Protein AF-A0A060BWS2-F1 (afdb_monomer_lite)

Secondary structure (DSSP, 8-state):
-HHHHHHH-TT--EEEEE--TTGGGS---TTEEEEEPPPEEE-TTS-EEESSSSS-HHHHHHHHHHHHHHHHHHH--SSEEEES-TT-GGGTTHHHHHHHHHTT--EEEEEESS-S-HHHHHHHSS-HHHHHHHHHHT-SEEEEE--

Sequence (147 aa):
MANAIVEADPNVSVLILSGSPVIGSYEFRSGIDFVRIPGVVKLIDGDYDSANLRVGVEHTLEMRTRIIRDTADIYRPHLFIVDKEPTGLRGEVLPALRLLKERGTPLVLGLRDVMDDPRGACRGVGSARHVVPTLRDLYDEIWIYGL

Radius of gyration: 15.57 Å; chains: 1; bounding box: 37×32×41 Å

Structure (mmCIF, N/CA/C/O backbone):
data_AF-A0A060BWS2-F1
#
_entry.id   AF-A0A060BWS2-F1
#
loop_
_atom_site.group_PDB
_atom_site.id
_atom_site.type_symbol
_atom_site.label_atom_id
_atom_site.label_alt_id
_atom_site.label_comp_id
_atom_site.label_asym_id
_atom_site.label_entity_id
_atom_site.label_seq_id
_atom_site.pdbx_PDB_ins_code
_atom_site.Cartn_x
_atom_site.Cartn_y
_atom_site.Cartn_z
_atom_site.occupancy
_atom_site.B_iso_or_equiv
_atom_site.auth_seq_id
_atom_site.auth_comp_id
_atom_site.auth_asym_id
_atom_site.auth_atom_id
_atom_site.pdbx_PDB_model_num
ATOM 1 N N . MET A 1 1 ? -7.295 11.246 2.802 1.00 87.62 1 MET A N 1
ATOM 2 C CA . MET A 1 1 ? -7.939 9.976 3.199 1.00 87.62 1 MET A CA 1
ATOM 3 C C . MET A 1 1 ? -7.482 9.509 4.577 1.00 87.62 1 MET A C 1
ATOM 5 O O . MET A 1 1 ? -8.279 9.628 5.488 1.00 87.62 1 MET A O 1
ATOM 9 N N . ALA A 1 2 ? -6.231 9.065 4.774 1.00 91.50 2 ALA A N 1
ATOM 10 C CA . ALA A 1 2 ? -5.778 8.500 6.060 1.00 91.50 2 ALA A CA 1
ATOM 11 C C . ALA A 1 2 ? -6.084 9.384 7.290 1.00 91.50 2 ALA A C 1
ATOM 13 O O . ALA A 1 2 ? -6.732 8.918 8.219 1.00 91.50 2 ALA A O 1
ATOM 14 N N . ASN A 1 3 ? -5.726 10.677 7.248 1.00 92.62 3 ASN A N 1
ATOM 15 C CA . ASN A 1 3 ? -6.047 11.633 8.321 1.00 92.62 3 ASN A CA 1
ATOM 16 C C . ASN A 1 3 ? -7.556 11.737 8.615 1.00 92.62 3 ASN A C 1
ATOM 18 O O . ASN A 1 3 ? -7.928 11.871 9.772 1.00 92.62 3 ASN A O 1
ATOM 22 N N . ALA A 1 4 ? -8.413 11.649 7.594 1.00 91.75 4 ALA A N 1
ATOM 23 C CA . ALA A 1 4 ? -9.865 11.709 7.767 1.00 91.75 4 ALA A CA 1
ATOM 24 C C . ALA A 1 4 ? -10.433 10.412 8.371 1.00 91.75 4 ALA A C 1
ATOM 26 O O . ALA A 1 4 ? -11.377 10.470 9.147 1.00 91.75 4 ALA A O 1
ATOM 27 N N . ILE A 1 5 ? -9.842 9.251 8.053 1.00 91.81 5 ILE A N 1
ATOM 28 C CA . ILE A 1 5 ? -10.246 7.953 8.621 1.00 91.81 5 ILE A CA 1
ATOM 29 C C . ILE A 1 5 ? -10.019 7.942 10.136 1.00 91.81 5 ILE A C 1
ATOM 31 O O . ILE A 1 5 ? -10.944 7.652 10.887 1.00 91.81 5 ILE A O 1
ATOM 35 N N . VAL A 1 6 ? -8.815 8.304 10.588 1.00 94.56 6 VAL A N 1
ATOM 36 C CA . VAL A 1 6 ? -8.497 8.319 12.030 1.00 94.56 6 VAL A CA 1
ATOM 37 C C . VAL A 1 6 ? -9.187 9.460 12.781 1.00 94.56 6 VAL A C 1
ATOM 39 O O . VAL A 1 6 ? -9.379 9.385 13.988 1.00 94.56 6 VAL A O 1
ATOM 42 N N . GLU A 1 7 ? -9.566 10.534 12.083 1.00 93.75 7 GLU A N 1
ATOM 43 C CA . GLU A 1 7 ? -10.380 11.608 12.658 1.00 93.75 7 GLU A CA 1
ATOM 44 C C . GLU A 1 7 ? -11.832 11.171 12.881 1.00 93.75 7 GLU A C 1
ATOM 46 O O . GLU A 1 7 ? -12.430 11.551 13.885 1.00 93.75 7 GLU A O 1
ATOM 51 N N . ALA A 1 8 ? -12.384 10.359 11.976 1.00 94.25 8 ALA A N 1
ATOM 52 C CA . ALA A 1 8 ? -13.727 9.807 12.117 1.00 94.25 8 ALA A CA 1
ATOM 53 C C . ALA A 1 8 ? -13.810 8.731 13.215 1.00 94.25 8 ALA A C 1
ATOM 55 O O . ALA A 1 8 ? -14.828 8.648 13.900 1.00 94.25 8 ALA A O 1
ATOM 56 N N . ASP A 1 9 ? -12.752 7.935 13.400 1.00 94.94 9 ASP A N 1
ATOM 57 C CA . ASP A 1 9 ? -12.648 6.956 14.486 1.00 94.94 9 ASP A CA 1
ATOM 58 C C . ASP A 1 9 ? -11.216 6.892 15.058 1.00 94.94 9 ASP A C 1
ATOM 60 O O . ASP A 1 9 ? -10.326 6.298 14.439 1.00 94.94 9 ASP A O 1
ATOM 64 N N . PRO A 1 10 ? -10.986 7.441 16.268 1.00 91.56 10 PRO A N 1
ATOM 65 C CA . PRO A 1 10 ? -9.681 7.419 16.930 1.00 91.56 10 PRO A CA 1
ATOM 66 C C . PRO A 1 10 ? -9.153 6.022 17.287 1.00 91.56 10 PRO A C 1
ATOM 68 O O . PRO A 1 10 ? -7.981 5.897 17.641 1.00 91.56 10 PRO A O 1
ATOM 71 N N . ASN A 1 11 ? -9.988 4.977 17.240 1.00 94.88 11 ASN A N 1
ATOM 72 C CA . ASN A 1 11 ? -9.553 3.598 17.485 1.00 94.88 11 ASN A CA 1
ATOM 73 C C . ASN A 1 11 ? -8.980 2.930 16.228 1.00 94.88 11 ASN A C 1
ATOM 75 O O . ASN A 1 11 ? -8.417 1.836 16.313 1.00 94.88 11 ASN A O 1
ATOM 79 N N . VAL A 1 12 ? -9.113 3.563 15.059 1.00 96.12 12 VAL A N 1
ATOM 80 C CA . VAL A 1 12 ? -8.550 3.056 13.808 1.00 96.12 12 VAL A CA 1
ATOM 81 C C . VAL A 1 12 ? -7.084 3.452 13.703 1.00 96.12 12 VAL A C 1
ATOM 83 O O . VAL A 1 12 ? -6.699 4.594 13.937 1.00 96.12 12 VAL A O 1
ATOM 86 N N . SER A 1 13 ? -6.256 2.492 13.298 1.00 97.44 13 SER A N 1
ATOM 87 C CA . SER A 1 13 ? -4.880 2.744 12.875 1.00 97.44 13 SER A CA 1
ATOM 88 C C . SER A 1 13 ? -4.745 2.572 11.366 1.00 97.44 13 SER A C 1
ATOM 90 O O . SER A 1 13 ? -5.410 1.722 10.773 1.00 97.44 13 SER A O 1
ATOM 92 N N . VAL A 1 14 ? -3.868 3.359 10.743 1.00 97.81 14 VAL A N 1
ATOM 93 C CA . VAL A 1 14 ? -3.586 3.292 9.304 1.00 97.81 14 VAL A CA 1
ATOM 94 C C . VAL A 1 14 ? -2.087 3.133 9.084 1.00 97.81 14 VAL A C 1
ATOM 96 O O . VAL A 1 14 ? -1.299 3.963 9.528 1.00 97.81 14 VAL A O 1
ATOM 99 N N . LEU A 1 15 ? -1.696 2.097 8.342 1.00 98.19 15 LEU A N 1
ATOM 100 C CA . LEU A 1 15 ? -0.325 1.913 7.872 1.00 98.19 15 LEU A CA 1
ATOM 101 C C . LEU A 1 15 ? -0.247 2.179 6.367 1.00 98.19 15 LEU A C 1
ATOM 103 O O . LEU A 1 15 ? -0.905 1.505 5.575 1.00 98.19 15 LEU A O 1
ATOM 107 N N . ILE A 1 16 ? 0.568 3.152 5.964 1.00 97.44 16 ILE A N 1
ATOM 108 C CA . ILE A 1 16 ? 0.732 3.541 4.560 1.00 97.44 16 ILE A CA 1
ATOM 109 C C . ILE A 1 16 ? 1.983 2.882 3.975 1.00 97.44 16 ILE A C 1
ATOM 111 O O . ILE A 1 16 ? 3.092 3.096 4.452 1.00 97.44 16 ILE A O 1
ATOM 115 N N . LEU A 1 17 ? 1.834 2.144 2.878 1.00 96.94 17 LEU A N 1
ATOM 116 C CA . LEU A 1 17 ? 2.960 1.654 2.081 1.00 96.94 17 LEU A CA 1
ATOM 117 C C . LEU A 1 17 ? 3.206 2.620 0.919 1.00 96.94 17 LEU A C 1
ATOM 119 O O . LEU A 1 17 ? 2.343 2.773 0.056 1.00 96.94 17 LEU A O 1
ATOM 123 N N . SER A 1 18 ? 4.362 3.292 0.875 1.00 94.19 18 SER A N 1
ATOM 124 C CA . SER A 1 18 ? 4.622 4.304 -0.162 1.00 94.19 18 SER A CA 1
ATOM 125 C C . SER A 1 18 ? 6.044 4.279 -0.703 1.00 94.19 18 SER A C 1
ATOM 127 O O . SER A 1 18 ? 7.020 4.273 0.044 1.00 94.19 18 SER A O 1
ATOM 129 N N . GLY A 1 19 ? 6.156 4.308 -2.035 1.00 91.81 19 GLY A N 1
ATOM 130 C CA . GLY A 1 19 ? 7.423 4.528 -2.740 1.00 91.81 19 GLY A CA 1
ATOM 131 C C . GLY A 1 19 ? 7.768 6.004 -2.942 1.00 91.81 19 GLY A C 1
ATOM 132 O O . GLY A 1 19 ? 8.805 6.309 -3.529 1.00 91.81 19 GLY A O 1
ATOM 133 N N . SER A 1 20 ? 6.892 6.919 -2.509 1.00 89.81 20 SER A N 1
ATOM 134 C CA . SER A 1 20 ? 7.071 8.353 -2.722 1.00 89.81 20 SER A CA 1
ATOM 135 C C . SER A 1 20 ? 8.208 8.899 -1.858 1.00 89.81 20 SER A C 1
ATOM 137 O O . SER A 1 20 ? 8.221 8.668 -0.643 1.00 89.81 20 SER A O 1
ATOM 139 N N . PRO A 1 21 ? 9.143 9.681 -2.431 1.00 87.38 21 PRO A N 1
ATOM 140 C CA . PRO A 1 21 ? 10.236 10.239 -1.658 1.00 87.38 21 PRO A CA 1
ATOM 141 C C . PRO A 1 21 ? 9.778 11.255 -0.609 1.00 87.38 21 PRO A C 1
ATOM 143 O O . PRO A 1 21 ? 10.487 11.437 0.379 1.00 87.38 21 PRO A O 1
ATOM 146 N N . VAL A 1 22 ? 8.596 11.848 -0.787 1.00 90.00 22 VAL A N 1
ATOM 147 C CA . VAL A 1 22 ? 8.040 12.894 0.081 1.00 90.00 22 VAL A CA 1
ATOM 148 C C . VAL A 1 22 ? 7.102 12.359 1.166 1.00 90.00 22 VAL A C 1
ATOM 150 O O . VAL A 1 22 ? 6.530 13.153 1.899 1.00 90.00 22 VAL A O 1
ATOM 153 N N . ILE A 1 23 ? 6.930 11.034 1.308 1.00 91.44 23 ILE A N 1
ATOM 154 C CA . ILE A 1 23 ? 5.982 10.471 2.292 1.00 91.44 23 ILE A CA 1
ATOM 155 C C . ILE A 1 23 ? 6.255 10.956 3.726 1.00 91.44 23 ILE A C 1
ATOM 157 O O . ILE A 1 23 ? 5.321 11.271 4.450 1.00 91.44 23 ILE A O 1
ATOM 161 N N . GLY A 1 24 ? 7.528 11.102 4.102 1.00 89.56 24 GLY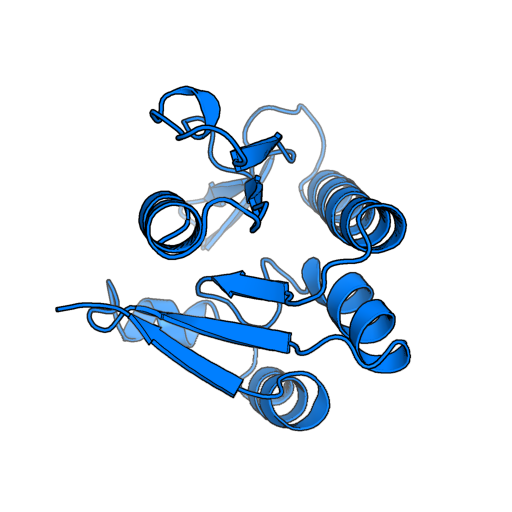 A N 1
ATOM 162 C CA . GLY A 1 24 ? 7.927 11.595 5.424 1.00 89.56 24 GLY A CA 1
ATOM 163 C C . GLY A 1 24 ? 7.834 13.114 5.598 1.00 89.56 24 GLY A C 1
ATOM 164 O O . GLY A 1 24 ? 8.164 13.613 6.664 1.00 89.56 24 GLY A O 1
ATOM 165 N N . SER A 1 25 ? 7.436 13.853 4.561 1.00 91.00 25 SER A N 1
ATOM 166 C CA . SER A 1 25 ? 7.250 15.308 4.613 1.00 91.00 25 SER A CA 1
ATOM 167 C C . SER A 1 25 ? 5.802 15.712 4.905 1.00 91.00 25 SER A C 1
ATOM 169 O O . SER A 1 25 ? 5.534 16.900 5.056 1.00 91.00 25 SER A O 1
ATOM 171 N N . TYR A 1 26 ? 4.868 14.758 4.954 1.00 91.62 26 TYR A N 1
ATOM 172 C CA . TYR A 1 26 ? 3.469 15.022 5.288 1.00 91.62 26 TYR A CA 1
ATOM 173 C C . TYR A 1 26 ? 3.232 14.986 6.800 1.00 91.62 26 TYR A C 1
ATOM 175 O O . TYR A 1 26 ? 3.865 14.222 7.524 1.00 91.62 26 TYR A O 1
ATOM 183 N N . GLU A 1 27 ? 2.260 15.774 7.259 1.00 90.88 27 GLU A N 1
ATOM 184 C CA . GLU A 1 27 ? 1.772 15.721 8.636 1.00 90.88 27 GLU A CA 1
ATOM 185 C C . GLU A 1 27 ? 0.711 14.624 8.785 1.00 90.88 27 GLU A C 1
ATOM 187 O O . GLU A 1 27 ? -0.375 14.673 8.190 1.00 90.88 27 GLU A O 1
ATOM 192 N N . PHE A 1 28 ? 1.035 13.622 9.599 1.00 94.00 28 PHE A N 1
ATOM 193 C CA . PHE A 1 28 ? 0.141 12.527 9.942 1.00 94.00 28 PHE A CA 1
ATOM 194 C C . PHE A 1 28 ? -0.392 12.693 11.362 1.00 94.00 28 PHE A C 1
ATOM 196 O O . PHE A 1 28 ? 0.350 13.010 12.291 1.00 94.00 28 PHE A O 1
ATOM 203 N N . ARG A 1 29 ? -1.698 12.475 11.529 1.00 93.00 29 ARG A N 1
ATOM 204 C CA . ARG A 1 29 ? -2.327 12.411 12.852 1.00 93.00 29 ARG A CA 1
ATOM 205 C C . ARG A 1 29 ? -1.882 11.150 13.603 1.00 93.00 29 ARG A C 1
ATOM 207 O O . ARG A 1 29 ? -1.430 10.180 12.997 1.00 93.00 29 ARG A O 1
ATOM 214 N N . SER A 1 30 ? -2.047 11.165 14.929 1.00 94.44 30 SER A N 1
ATOM 215 C CA . SER A 1 30 ? -1.844 9.975 15.768 1.00 94.44 30 SER A CA 1
ATOM 216 C C . SER A 1 30 ? -2.651 8.786 15.233 1.00 94.44 30 SER A C 1
ATOM 218 O O . SER A 1 30 ? -3.773 8.968 14.764 1.00 94.44 30 SER A O 1
ATOM 220 N N . GLY A 1 31 ? -2.074 7.585 15.300 1.00 94.94 31 GLY A N 1
ATOM 221 C CA . GLY A 1 31 ? -2.664 6.366 14.735 1.00 94.94 31 GLY A CA 1
ATOM 222 C C . GLY A 1 31 ? -2.305 6.112 13.268 1.00 94.94 31 GLY A C 1
ATOM 223 O O . GLY A 1 31 ? -2.726 5.101 12.711 1.00 94.94 31 GLY A O 1
ATOM 224 N N . ILE A 1 32 ? -1.511 6.981 12.636 1.00 97.38 32 ILE A N 1
ATOM 225 C CA . ILE A 1 32 ? -1.020 6.779 11.271 1.00 97.38 32 ILE A CA 1
ATOM 226 C C . ILE A 1 32 ? 0.495 6.599 11.285 1.00 97.38 32 ILE A C 1
ATOM 228 O O . ILE A 1 32 ? 1.216 7.409 11.865 1.00 97.38 32 ILE A O 1
ATOM 232 N N . ASP A 1 33 ? 0.965 5.570 10.589 1.00 97.06 33 ASP A N 1
ATOM 233 C CA . ASP A 1 33 ? 2.384 5.330 10.333 1.00 97.06 33 ASP A CA 1
ATOM 234 C C . ASP A 1 33 ? 2.600 4.944 8.859 1.00 97.06 33 ASP A C 1
ATOM 236 O O . ASP A 1 33 ? 1.643 4.723 8.105 1.00 97.06 33 ASP A O 1
ATOM 240 N N . PHE A 1 34 ? 3.851 4.868 8.411 1.00 97.06 34 PHE A N 1
ATOM 241 C CA . PHE A 1 34 ? 4.178 4.487 7.044 1.00 97.06 34 PHE A CA 1
ATOM 242 C C . PHE A 1 34 ? 5.436 3.623 6.934 1.00 97.06 34 PHE A C 1
ATOM 244 O O . PHE A 1 34 ? 6.439 3.824 7.612 1.00 97.06 34 PHE A O 1
ATOM 251 N N . VAL A 1 35 ? 5.423 2.708 5.964 1.00 97.00 35 VAL A N 1
ATOM 252 C CA . VAL A 1 35 ? 6.623 2.019 5.487 1.00 97.00 35 VAL A CA 1
ATOM 253 C C . VAL A 1 35 ? 7.021 2.620 4.150 1.00 97.00 35 VAL A C 1
ATOM 255 O O . VAL A 1 35 ? 6.285 2.568 3.157 1.00 97.00 35 VAL A O 1
ATOM 258 N N . ARG A 1 36 ? 8.227 3.183 4.111 1.00 94.81 36 ARG A N 1
ATOM 259 C CA . ARG A 1 36 ? 8.839 3.630 2.865 1.00 94.81 36 ARG A CA 1
ATOM 260 C C . ARG A 1 36 ? 9.398 2.424 2.116 1.00 94.81 36 ARG A C 1
ATOM 262 O O . ARG A 1 36 ? 10.306 1.759 2.605 1.00 94.81 36 ARG A O 1
ATOM 269 N N . ILE A 1 37 ? 8.904 2.190 0.907 1.00 95.38 37 ILE A N 1
ATOM 270 C CA . ILE A 1 37 ? 9.443 1.168 0.002 1.00 95.38 37 ILE A CA 1
ATOM 271 C C . ILE A 1 37 ? 10.383 1.806 -1.034 1.00 95.38 37 ILE A C 1
ATOM 273 O O . ILE A 1 37 ? 10.246 2.999 -1.327 1.00 95.38 37 ILE A O 1
ATOM 277 N N . PRO A 1 38 ? 11.347 1.058 -1.604 1.00 94.81 38 PRO A N 1
ATOM 278 C CA . PRO A 1 38 ? 12.233 1.573 -2.645 1.00 94.81 38 PRO A CA 1
ATOM 279 C C . PRO A 1 38 ? 11.452 2.223 -3.790 1.00 94.81 38 PRO A C 1
ATOM 281 O O . PRO A 1 38 ? 10.548 1.613 -4.353 1.00 94.81 38 PRO A O 1
ATOM 284 N N . GLY A 1 39 ? 11.768 3.476 -4.114 1.00 91.75 39 GLY A N 1
ATOM 285 C CA . GLY A 1 39 ? 11.095 4.212 -5.183 1.00 91.75 39 GLY A CA 1
ATO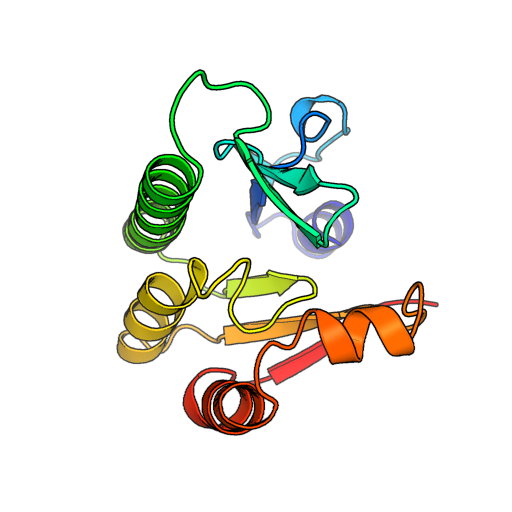M 286 C C . GLY A 1 39 ? 11.526 3.750 -6.575 1.00 91.75 39 GLY A C 1
ATOM 287 O O . GLY A 1 39 ? 12.652 3.288 -6.768 1.00 91.75 39 GLY A O 1
ATOM 288 N N . VAL A 1 40 ? 10.645 3.951 -7.548 1.00 90.25 40 VAL A N 1
ATOM 289 C CA . VAL A 1 40 ? 10.909 3.777 -8.982 1.00 90.25 40 VAL A CA 1
ATOM 290 C C . VAL A 1 40 ? 10.556 5.063 -9.721 1.00 90.25 40 VAL A C 1
ATOM 292 O O . VAL A 1 40 ? 9.648 5.789 -9.308 1.00 90.25 40 VAL A O 1
ATOM 295 N N . VAL A 1 41 ? 11.263 5.351 -10.806 1.00 86.50 41 VAL A N 1
ATOM 296 C CA . VAL A 1 41 ? 10.967 6.477 -11.695 1.00 86.50 41 VAL A CA 1
ATOM 297 C C . VAL A 1 41 ? 10.595 5.950 -13.068 1.00 86.50 41 VAL A C 1
ATOM 299 O O . VAL A 1 41 ? 11.139 4.946 -13.523 1.00 86.50 41 VAL A O 1
ATOM 302 N N . LYS A 1 42 ? 9.643 6.619 -13.716 1.00 80.94 42 LYS A N 1
ATOM 303 C CA . LYS A 1 42 ? 9.302 6.341 -15.107 1.00 80.94 42 LYS A CA 1
ATOM 304 C C . LYS A 1 42 ? 10.257 7.123 -16.005 1.00 80.94 42 LYS A C 1
ATOM 306 O O . LYS A 1 42 ? 10.376 8.339 -15.858 1.00 80.94 42 LYS A O 1
ATOM 311 N N . LEU A 1 43 ? 10.929 6.421 -16.901 1.00 81.44 43 LEU A N 1
ATOM 312 C CA . LEU A 1 43 ? 11.811 6.985 -17.908 1.00 81.44 43 LEU A CA 1
ATOM 313 C C . LEU A 1 43 ? 11.000 7.542 -19.090 1.00 81.44 43 LEU A C 1
ATOM 315 O O . LEU A 1 43 ? 9.808 7.270 -19.253 1.00 81.44 43 LEU A O 1
ATOM 319 N N . ILE A 1 44 ? 11.654 8.369 -19.908 1.00 74.56 44 ILE A N 1
ATOM 320 C CA . ILE A 1 44 ? 11.031 9.079 -21.040 1.00 74.56 44 ILE A CA 1
ATOM 321 C C . ILE A 1 44 ? 10.554 8.102 -22.126 1.00 74.56 44 ILE A C 1
ATOM 323 O O . ILE A 1 44 ? 9.531 8.339 -22.765 1.00 74.56 44 ILE A O 1
ATOM 327 N N . ASP A 1 45 ? 11.270 6.996 -22.311 1.00 75.38 45 ASP A N 1
ATOM 328 C CA . ASP A 1 45 ? 10.925 5.897 -23.221 1.00 75.38 45 ASP A CA 1
ATOM 329 C C . ASP A 1 45 ? 9.739 5.043 -22.732 1.00 75.38 45 ASP A C 1
ATOM 331 O O . ASP A 1 45 ? 9.189 4.248 -23.493 1.00 75.38 45 ASP A O 1
ATOM 335 N N . GLY A 1 46 ? 9.284 5.263 -21.496 1.00 67.75 46 GLY A N 1
ATOM 336 C CA . GLY A 1 46 ? 8.176 4.550 -20.878 1.00 67.75 46 GLY A CA 1
ATOM 337 C C . GLY A 1 46 ? 8.596 3.385 -19.986 1.00 67.75 46 GLY A C 1
ATOM 338 O O . GLY A 1 46 ? 7.716 2.844 -19.311 1.00 67.75 46 GLY A O 1
ATOM 339 N N . ASP A 1 47 ? 9.888 3.051 -19.935 1.00 77.06 47 ASP A N 1
ATOM 340 C CA . ASP A 1 47 ? 10.428 2.054 -19.014 1.00 77.06 47 ASP A CA 1
ATOM 341 C C . ASP A 1 47 ? 10.520 2.600 -17.582 1.00 77.06 47 ASP A C 1
ATOM 343 O O . ASP A 1 47 ? 10.224 3.764 -17.293 1.00 77.06 47 ASP A O 1
ATOM 347 N N . TYR A 1 48 ? 10.881 1.727 -16.644 1.00 80.00 48 TYR A N 1
ATOM 348 C CA . TYR A 1 48 ? 11.049 2.070 -15.237 1.00 80.00 48 TYR A CA 1
ATOM 349 C C . TYR A 1 48 ? 12.483 1.805 -14.795 1.00 80.00 48 TYR A C 1
ATOM 351 O O . TYR A 1 48 ? 13.064 0.786 -15.163 1.00 80.00 48 TYR A O 1
ATOM 359 N N . ASP A 1 49 ? 13.004 2.678 -13.937 1.00 84.00 49 ASP A N 1
ATOM 360 C CA . ASP A 1 49 ? 14.292 2.487 -13.272 1.00 84.00 49 ASP A CA 1
ATOM 361 C C . ASP A 1 49 ? 14.175 2.696 -11.758 1.00 84.00 49 ASP A C 1
ATOM 363 O O . ASP A 1 49 ? 13.226 3.304 -11.245 1.00 84.00 49 ASP A O 1
ATOM 367 N N . SER A 1 50 ? 15.148 2.174 -11.023 1.00 87.25 50 SER A N 1
ATOM 368 C CA . SER A 1 50 ? 15.308 2.406 -9.594 1.00 87.25 50 SER A CA 1
ATOM 369 C C . SER A 1 50 ? 15.539 3.892 -9.328 1.00 87.25 50 SER A C 1
ATOM 371 O O . SER A 1 50 ? 16.457 4.496 -9.870 1.00 87.25 50 SER A O 1
ATOM 373 N N . ALA A 1 51 ? 14.743 4.495 -8.442 1.00 83.56 51 ALA A N 1
ATOM 374 C CA . ALA A 1 51 ? 14.823 5.940 -8.214 1.00 83.56 51 ALA A CA 1
ATOM 375 C C . ALA A 1 51 ? 16.143 6.380 -7.559 1.00 83.56 51 ALA A C 1
ATOM 377 O O . ALA A 1 51 ? 16.671 7.439 -7.872 1.00 83.56 51 ALA A O 1
ATOM 378 N N . ASN A 1 52 ? 16.646 5.591 -6.602 1.00 85.44 52 ASN A N 1
ATOM 379 C CA . ASN A 1 52 ? 17.812 5.959 -5.784 1.00 85.44 52 ASN A CA 1
ATOM 380 C C . ASN A 1 52 ? 18.861 4.847 -5.674 1.00 85.44 52 ASN A C 1
ATOM 382 O O . ASN A 1 52 ? 20.030 5.116 -5.404 1.00 85.44 52 ASN A O 1
ATOM 386 N N . LEU A 1 53 ? 18.448 3.587 -5.813 1.00 87.00 53 LEU A N 1
ATOM 387 C CA . LEU A 1 53 ? 19.337 2.446 -5.635 1.00 87.00 53 LEU A CA 1
ATOM 388 C C . LEU A 1 53 ? 20.099 2.166 -6.931 1.00 87.00 53 LEU A C 1
ATOM 390 O O . LEU A 1 53 ? 19.520 2.192 -8.010 1.00 87.00 53 LEU A O 1
ATOM 394 N N . ARG A 1 54 ? 21.385 1.819 -6.816 1.00 89.56 54 ARG A N 1
ATOM 395 C CA . ARG A 1 54 ? 22.224 1.364 -7.940 1.00 89.56 54 ARG A CA 1
ATOM 396 C C . ARG A 1 54 ? 22.002 -0.123 -8.231 1.00 89.56 54 ARG A C 1
ATOM 398 O O . ARG A 1 54 ? 22.942 -0.912 -8.226 1.00 89.56 54 ARG A O 1
ATOM 405 N N . VAL A 1 55 ? 20.744 -0.510 -8.404 1.00 90.50 55 VAL A N 1
ATOM 406 C CA . VAL A 1 55 ? 20.324 -1.875 -8.741 1.00 90.50 55 VAL A CA 1
ATOM 407 C C . VAL A 1 55 ? 19.305 -1.812 -9.870 1.00 90.50 55 VAL A C 1
ATOM 409 O O . VAL A 1 55 ? 18.599 -0.814 -10.009 1.00 90.50 55 VAL A O 1
ATOM 412 N N . GLY A 1 56 ? 19.212 -2.872 -10.668 1.00 88.94 56 GLY A N 1
ATOM 413 C CA . GLY A 1 56 ? 18.229 -2.938 -11.748 1.00 88.94 56 GLY A CA 1
ATOM 414 C C . GLY A 1 56 ? 16.786 -2.911 -11.235 1.00 88.94 56 GLY A C 1
ATOM 415 O O . GLY A 1 56 ? 16.500 -3.356 -10.118 1.00 88.94 56 GLY A O 1
ATOM 416 N N . VAL A 1 57 ? 15.872 -2.427 -12.080 1.00 89.38 57 VAL A N 1
ATOM 417 C CA . VAL A 1 57 ? 14.448 -2.272 -11.748 1.00 89.38 57 VAL A CA 1
ATOM 418 C C . VAL A 1 57 ? 13.788 -3.572 -11.279 1.00 89.38 57 VAL A C 1
ATOM 420 O O . VAL A 1 57 ? 13.003 -3.538 -10.338 1.00 89.38 57 VAL A O 1
ATOM 423 N N . GLU A 1 58 ? 14.149 -4.726 -11.849 1.00 91.06 58 GLU A N 1
ATOM 424 C CA . GLU A 1 58 ? 13.597 -6.029 -11.439 1.00 91.06 58 GLU A CA 1
ATOM 425 C C . GLU A 1 58 ? 13.900 -6.350 -9.970 1.00 91.06 58 GLU A C 1
ATOM 427 O O . GLU A 1 58 ? 13.019 -6.783 -9.233 1.00 91.06 58 GLU A O 1
ATOM 432 N N . HIS A 1 59 ? 15.123 -6.064 -9.511 1.00 93.19 59 HIS A N 1
ATOM 433 C CA . HIS A 1 59 ? 15.503 -6.270 -8.112 1.00 93.19 59 HIS A CA 1
ATOM 434 C C . HIS A 1 59 ? 14.724 -5.305 -7.205 1.00 93.19 59 HIS A C 1
ATOM 436 O O . HIS A 1 59 ? 14.213 -5.686 -6.152 1.00 93.19 59 HIS A O 1
ATOM 442 N N . THR A 1 60 ? 14.563 -4.052 -7.631 1.00 93.94 60 THR A N 1
ATOM 443 C CA . THR A 1 60 ? 13.739 -3.075 -6.909 1.00 93.94 60 THR A CA 1
ATOM 444 C C . THR A 1 60 ? 12.281 -3.521 -6.803 1.00 93.94 60 THR A C 1
ATOM 446 O O . THR A 1 60 ? 11.697 -3.420 -5.724 1.00 93.94 60 THR A O 1
ATOM 449 N N . LEU A 1 61 ? 11.700 -4.071 -7.870 1.00 92.94 61 LEU A N 1
ATOM 450 C CA . LEU A 1 61 ? 10.343 -4.625 -7.866 1.00 92.94 61 LEU A CA 1
ATOM 451 C C . LEU A 1 61 ? 10.221 -5.854 -6.962 1.00 92.94 61 LEU A C 1
ATOM 453 O O . LEU A 1 61 ? 9.224 -5.981 -6.250 1.00 92.94 61 LEU A O 1
ATOM 457 N N . GLU A 1 62 ? 11.231 -6.726 -6.926 1.00 95.19 62 GLU A N 1
ATOM 458 C CA . GLU A 1 62 ? 11.259 -7.860 -6.000 1.00 95.19 62 GLU A CA 1
ATOM 459 C C . GLU A 1 62 ? 11.247 -7.385 -4.539 1.00 95.19 62 GLU A C 1
ATOM 461 O O . GLU A 1 62 ? 10.424 -7.849 -3.745 1.00 95.19 62 GLU A O 1
ATOM 466 N N . MET A 1 63 ? 12.100 -6.415 -4.188 1.00 96.31 63 MET A N 1
ATOM 467 C CA . MET A 1 63 ? 12.118 -5.827 -2.845 1.00 96.31 63 MET A CA 1
ATOM 468 C C . MET A 1 63 ? 10.768 -5.206 -2.487 1.00 96.31 63 MET A C 1
ATOM 470 O O . MET A 1 63 ? 10.235 -5.476 -1.413 1.00 96.31 63 MET A O 1
ATOM 474 N N . ARG A 1 64 ? 10.189 -4.405 -3.390 1.00 96.75 64 ARG A N 1
ATOM 475 C CA . ARG A 1 64 ? 8.873 -3.782 -3.186 1.00 96.75 64 ARG A CA 1
ATOM 476 C C . ARG A 1 64 ? 7.793 -4.836 -2.949 1.00 96.75 64 ARG A C 1
ATOM 478 O O . ARG A 1 64 ? 7.078 -4.745 -1.957 1.00 96.75 64 ARG A O 1
ATOM 485 N N . THR A 1 65 ? 7.741 -5.868 -3.789 1.00 97.38 65 THR A N 1
ATOM 486 C CA . THR A 1 65 ? 6.783 -6.981 -3.682 1.00 97.38 65 THR A CA 1
ATOM 487 C C . THR A 1 65 ? 6.865 -7.668 -2.318 1.00 97.38 65 THR A C 1
ATOM 489 O O . THR A 1 65 ? 5.840 -7.877 -1.666 1.00 97.38 65 THR A O 1
ATOM 492 N N . ARG A 1 66 ? 8.080 -7.992 -1.855 1.00 97.94 66 ARG A N 1
ATOM 493 C CA . AR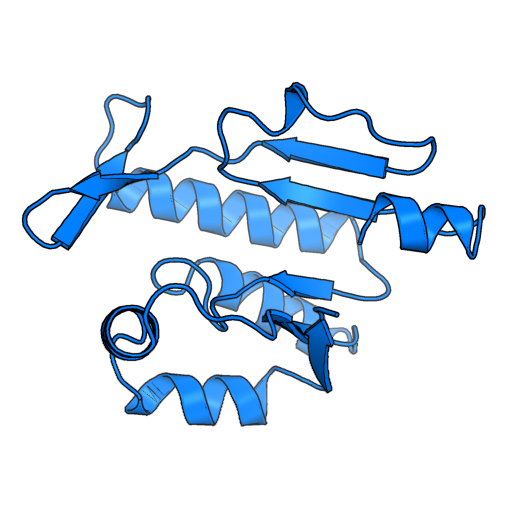G A 1 66 ? 8.283 -8.647 -0.554 1.00 97.94 66 ARG A CA 1
ATOM 494 C C . ARG A 1 66 ? 7.919 -7.735 0.611 1.00 97.94 66 ARG A C 1
ATOM 496 O O . ARG A 1 66 ? 7.184 -8.167 1.489 1.00 97.94 66 ARG A O 1
ATOM 503 N N . ILE A 1 67 ? 8.347 -6.469 0.593 1.00 98.25 67 ILE A N 1
ATOM 504 C CA . ILE A 1 67 ? 8.007 -5.523 1.665 1.00 98.25 67 ILE A CA 1
ATOM 505 C C . ILE A 1 67 ? 6.489 -5.360 1.774 1.00 98.25 67 ILE A C 1
ATOM 507 O O . ILE A 1 67 ? 5.957 -5.420 2.878 1.00 98.25 67 ILE A O 1
ATOM 511 N N . ILE A 1 68 ? 5.788 -5.192 0.647 1.00 98.31 68 ILE A N 1
ATOM 512 C CA . ILE A 1 68 ? 4.328 -5.047 0.628 1.00 98.31 68 ILE A CA 1
ATOM 513 C C . ILE A 1 68 ? 3.655 -6.295 1.208 1.00 98.31 68 ILE A C 1
ATOM 515 O O . ILE A 1 68 ? 2.844 -6.181 2.128 1.00 98.31 68 ILE A O 1
ATOM 519 N N . ARG A 1 69 ? 4.006 -7.483 0.698 1.00 98.44 69 ARG A N 1
ATOM 520 C CA . ARG A 1 69 ? 3.434 -8.758 1.146 1.00 98.44 69 ARG A CA 1
ATOM 521 C C . ARG A 1 69 ? 3.686 -9.010 2.626 1.00 98.44 69 ARG A C 1
ATOM 523 O O . ARG A 1 69 ? 2.739 -9.291 3.352 1.00 98.44 69 ARG A O 1
ATOM 530 N N . ASP A 1 70 ? 4.936 -8.927 3.063 1.00 98.50 70 ASP A N 1
ATOM 531 C CA . ASP A 1 70 ? 5.325 -9.333 4.413 1.00 98.50 70 ASP A CA 1
ATOM 532 C C . ASP A 1 70 ? 4.841 -8.309 5.450 1.00 98.50 70 ASP A C 1
ATOM 534 O O . ASP A 1 70 ? 4.431 -8.679 6.549 1.00 98.50 70 ASP A O 1
ATOM 538 N N . THR A 1 71 ? 4.779 -7.024 5.080 1.00 98.56 71 THR A N 1
ATOM 539 C CA . THR A 1 71 ? 4.152 -6.006 5.930 1.00 98.56 71 THR A CA 1
ATOM 540 C C . THR A 1 71 ? 2.656 -6.266 6.077 1.00 98.56 71 THR A C 1
ATOM 542 O O . THR A 1 71 ? 2.150 -6.245 7.194 1.00 98.56 71 THR A O 1
ATOM 545 N N . ALA A 1 72 ? 1.942 -6.552 4.983 1.00 98.19 72 ALA A N 1
ATOM 546 C CA . ALA A 1 72 ? 0.522 -6.900 5.035 1.00 98.19 72 ALA A CA 1
ATOM 547 C C . ALA A 1 72 ? 0.266 -8.180 5.854 1.00 98.19 72 ALA A C 1
ATOM 549 O O . ALA A 1 72 ? -0.706 -8.246 6.608 1.00 98.19 72 ALA A O 1
ATOM 550 N N . ASP A 1 73 ? 1.155 -9.171 5.740 1.00 98.31 73 ASP A N 1
ATOM 551 C CA . ASP A 1 73 ? 1.095 -10.414 6.505 1.00 98.31 73 ASP A CA 1
ATOM 552 C C . ASP A 1 73 ? 1.173 -10.153 8.015 1.00 98.31 73 ASP A C 1
ATOM 554 O O . ASP A 1 73 ? 0.282 -10.559 8.763 1.00 98.31 73 ASP A O 1
ATOM 558 N N . ILE A 1 74 ? 2.209 -9.431 8.447 1.00 98.19 74 ILE A N 1
ATOM 559 C CA . ILE A 1 74 ? 2.490 -9.168 9.862 1.00 98.19 74 ILE A CA 1
ATOM 560 C C . ILE A 1 74 ? 1.470 -8.192 10.452 1.00 98.19 74 ILE A C 1
ATOM 562 O O . ILE A 1 74 ? 0.986 -8.400 11.566 1.00 98.19 74 ILE A O 1
ATOM 566 N N . TYR A 1 75 ? 1.126 -7.139 9.706 1.00 98.25 75 TYR A N 1
ATOM 567 C CA . TYR A 1 75 ? 0.199 -6.109 10.166 1.00 98.25 75 TYR A CA 1
ATOM 568 C C . TYR A 1 75 ? -1.231 -6.642 10.318 1.00 98.25 75 TYR A C 1
ATOM 570 O O . TYR A 1 75 ? -1.954 -6.180 11.196 1.00 98.25 75 TYR A O 1
ATOM 578 N N . ARG A 1 76 ? -1.623 -7.644 9.513 1.00 97.94 76 ARG A N 1
ATOM 579 C CA . ARG A 1 76 ? -2.964 -8.263 9.510 1.00 97.94 76 ARG A CA 1
ATOM 580 C C . ARG A 1 76 ? -4.087 -7.214 9.464 1.00 97.94 76 ARG A C 1
ATOM 582 O O . ARG A 1 76 ? -4.875 -7.115 10.405 1.00 97.94 76 ARG A O 1
ATOM 589 N N . PRO A 1 77 ? -4.159 -6.410 8.390 1.00 98.12 77 PRO A N 1
ATOM 590 C CA . PRO A 1 77 ? -5.147 -5.349 8.298 1.00 98.12 77 PRO A CA 1
ATOM 591 C C . PRO A 1 77 ? -6.579 -5.900 8.303 1.00 98.12 77 PRO A C 1
ATOM 593 O O . PRO A 1 77 ? -6.867 -6.938 7.705 1.00 98.12 77 PRO A O 1
ATOM 596 N N . HIS A 1 78 ? -7.489 -5.142 8.916 1.00 97.81 78 HIS A N 1
ATOM 597 C CA . HIS A 1 78 ? -8.934 -5.374 8.817 1.00 97.81 78 HIS A CA 1
ATOM 598 C C . HIS A 1 78 ? -9.518 -4.894 7.479 1.00 97.81 78 HIS A C 1
ATOM 600 O O . HIS A 1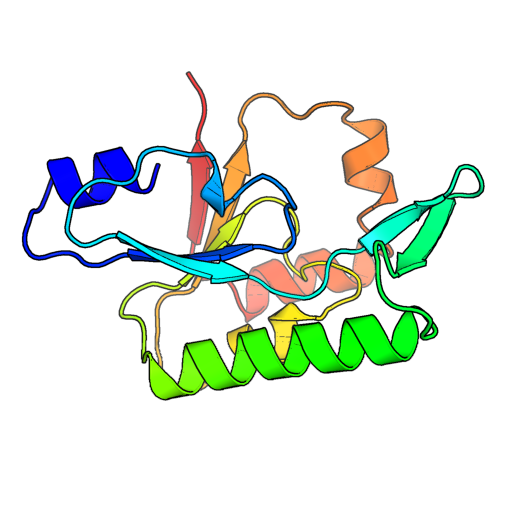 78 ? -10.623 -5.280 7.124 1.00 97.81 78 HIS A O 1
ATOM 606 N N . LEU A 1 79 ? -8.788 -4.043 6.755 1.00 97.50 79 LEU A N 1
ATOM 607 C CA . LEU A 1 79 ? -9.146 -3.487 5.453 1.00 97.50 79 LEU A CA 1
ATOM 608 C C . LEU A 1 79 ? -7.855 -3.168 4.697 1.00 97.50 79 LEU A C 1
ATOM 610 O O . LEU A 1 79 ? -6.964 -2.528 5.259 1.00 97.50 79 LEU A O 1
ATOM 614 N N . PHE A 1 80 ? -7.753 -3.574 3.433 1.00 98.00 80 PHE A N 1
ATOM 615 C CA . PHE A 1 80 ? -6.594 -3.261 2.599 1.00 98.00 80 PHE A CA 1
ATOM 616 C C . PHE A 1 80 ? -7.011 -2.472 1.360 1.00 98.00 80 PHE A C 1
ATOM 618 O O . PHE A 1 80 ? -7.799 -2.953 0.548 1.00 98.00 80 PHE A O 1
ATOM 625 N N . ILE A 1 81 ? -6.465 -1.262 1.217 1.00 96.62 81 ILE A N 1
ATOM 626 C CA . ILE A 1 81 ? -6.794 -0.344 0.124 1.00 96.62 81 ILE A CA 1
ATOM 627 C C . ILE A 1 81 ? -5.590 -0.215 -0.807 1.00 96.62 81 ILE A C 1
ATOM 629 O O . ILE A 1 81 ? -4.494 0.139 -0.369 1.00 96.62 81 ILE A O 1
ATOM 633 N N . VAL A 1 82 ? -5.804 -0.447 -2.100 1.00 95.50 82 VAL A N 1
ATOM 634 C CA . VAL A 1 82 ? -4.827 -0.149 -3.154 1.00 95.50 82 VAL A CA 1
ATOM 635 C C . VAL A 1 82 ? -5.246 1.136 -3.858 1.00 95.50 82 VAL A C 1
ATOM 637 O O . VAL A 1 82 ? -6.317 1.175 -4.451 1.00 95.50 82 VAL A O 1
ATOM 640 N N . ASP A 1 83 ? -4.421 2.186 -3.799 1.00 90.44 83 ASP A N 1
ATOM 641 C CA . ASP A 1 83 ? -4.675 3.448 -4.513 1.00 90.44 83 ASP A CA 1
ATOM 642 C C . ASP A 1 83 ? -4.224 3.324 -5.978 1.00 90.44 83 ASP A C 1
ATOM 644 O O . ASP A 1 83 ? -3.085 2.939 -6.261 1.00 90.44 83 ASP A O 1
ATOM 648 N N . LYS A 1 84 ? -5.104 3.723 -6.900 1.00 83.44 84 LYS A N 1
ATOM 649 C CA . LYS A 1 84 ? -4.870 3.916 -8.339 1.00 83.44 84 LYS A CA 1
ATOM 650 C C . LYS A 1 84 ? -4.754 2.648 -9.195 1.00 83.44 84 LYS A C 1
ATOM 652 O O . LYS A 1 84 ? -5.621 2.422 -10.033 1.00 83.44 84 LYS A O 1
ATOM 657 N N . GLU A 1 85 ? -3.687 1.860 -9.057 1.00 87.38 85 GLU A N 1
ATOM 658 C CA . GLU A 1 85 ? -3.389 0.749 -9.983 1.00 87.38 85 GLU A CA 1
ATOM 659 C C . GLU A 1 85 ? -3.756 -0.616 -9.363 1.00 87.38 85 GLU A C 1
ATOM 661 O O . GLU A 1 85 ? -3.108 -1.016 -8.394 1.00 87.38 85 GLU A O 1
ATOM 666 N N . PRO A 1 86 ? -4.710 -1.391 -9.928 1.00 88.44 86 PRO A N 1
ATOM 667 C CA . PRO A 1 86 ? -5.236 -2.625 -9.313 1.00 88.44 86 PRO A CA 1
ATOM 668 C C . PRO A 1 86 ? -4.205 -3.729 -9.060 1.00 88.44 86 PRO A C 1
ATOM 670 O O . PRO A 1 86 ? -4.407 -4.631 -8.257 1.00 88.44 86 PRO A O 1
ATOM 673 N N . THR A 1 87 ? -3.097 -3.716 -9.789 1.00 90.31 87 THR A N 1
ATOM 674 C CA . THR A 1 87 ? -2.019 -4.697 -9.620 1.00 90.31 87 THR A CA 1
ATOM 675 C C . THR A 1 87 ? -0.771 -4.075 -9.001 1.00 90.31 87 THR A C 1
ATOM 677 O O . THR A 1 87 ? 0.253 -4.746 -8.877 1.00 90.31 87 THR A O 1
ATOM 680 N N . GLY A 1 88 ? -0.820 -2.794 -8.628 1.00 88.00 88 GLY A N 1
ATOM 681 C CA . GLY A 1 88 ? 0.374 -2.004 -8.352 1.00 88.00 88 GLY A CA 1
ATOM 682 C C . GLY A 1 88 ? 1.306 -1.942 -9.565 1.00 88.00 88 GLY A C 1
ATOM 683 O O . GLY A 1 88 ? 0.955 -2.348 -10.682 1.00 88.00 88 GLY A O 1
ATOM 684 N N . LEU A 1 89 ? 2.528 -1.460 -9.349 1.00 86.56 89 LEU A N 1
ATOM 685 C CA . LEU A 1 89 ? 3.531 -1.427 -10.404 1.00 86.56 89 LEU A CA 1
ATOM 686 C C . LEU A 1 89 ? 3.941 -2.853 -10.790 1.00 86.56 89 LEU A C 1
ATOM 688 O O . LEU A 1 89 ? 4.507 -3.586 -9.984 1.00 86.56 89 LEU A O 1
ATOM 692 N N . ARG A 1 90 ? 3.654 -3.245 -12.036 1.00 86.00 90 ARG A N 1
ATOM 693 C CA . ARG A 1 90 ? 4.019 -4.559 -12.601 1.00 86.00 90 ARG A CA 1
ATOM 694 C C . ARG A 1 90 ? 3.598 -5.765 -11.743 1.00 86.00 90 ARG A C 1
ATOM 696 O O . ARG A 1 90 ? 4.259 -6.798 -11.769 1.00 86.00 90 ARG A O 1
ATOM 703 N N . GLY A 1 91 ? 2.481 -5.670 -11.022 1.00 89.88 91 GLY A N 1
ATOM 704 C CA . GLY A 1 91 ? 1.951 -6.805 -10.259 1.00 89.88 91 GLY A CA 1
ATOM 705 C C . GLY A 1 91 ? 2.491 -6.948 -8.838 1.00 89.88 91 GLY A C 1
ATOM 706 O O . GLY A 1 91 ? 2.166 -7.938 -8.185 1.00 89.88 91 GLY A O 1
ATOM 707 N N . GLU A 1 92 ? 3.279 -5.994 -8.339 1.00 93.94 92 GLU A N 1
ATOM 708 C CA . GLU A 1 92 ? 3.942 -6.086 -7.029 1.00 93.94 92 GLU A CA 1
ATOM 709 C C . GLU A 1 92 ? 2.991 -6.308 -5.840 1.00 93.94 92 GLU A C 1
ATOM 711 O O . GLU A 1 92 ? 3.390 -6.877 -4.827 1.00 93.94 92 GLU A O 1
ATOM 716 N N . VAL A 1 93 ? 1.724 -5.889 -5.952 1.00 96.12 93 VAL A N 1
ATOM 717 C CA . VAL A 1 93 ? 0.734 -6.034 -4.870 1.00 96.12 93 VAL A CA 1
ATOM 718 C C . VAL A 1 93 ? -0.008 -7.375 -4.923 1.00 96.12 93 VAL A C 1
ATOM 720 O O . VAL A 1 93 ? -0.622 -7.778 -3.937 1.00 96.12 93 VAL A O 1
ATOM 723 N N . LEU A 1 94 ? 0.052 -8.102 -6.047 1.00 95.81 94 LEU A N 1
ATOM 724 C CA . LEU A 1 94 ? -0.712 -9.341 -6.250 1.00 95.81 94 LEU A CA 1
ATOM 725 C C . LEU A 1 94 ? -0.453 -10.401 -5.168 1.00 95.81 94 LEU A C 1
ATOM 727 O O . LEU A 1 94 ? -1.423 -11.020 -4.724 1.00 95.81 94 LEU A O 1
ATOM 731 N N . PRO A 1 95 ? 0.793 -10.635 -4.704 1.00 97.06 95 PRO A N 1
ATOM 732 C CA . PRO A 1 95 ? 1.032 -11.595 -3.628 1.00 97.06 95 PRO A CA 1
ATOM 733 C C . PRO A 1 95 ? 0.369 -11.194 -2.307 1.00 97.06 95 PRO A C 1
ATOM 735 O O . PRO A 1 95 ? -0.124 -12.067 -1.598 1.00 97.06 95 PRO A O 1
ATOM 738 N N . ALA A 1 96 ? 0.322 -9.895 -1.993 1.00 98.00 96 ALA A N 1
ATOM 739 C CA . ALA A 1 96 ? -0.356 -9.388 -0.802 1.00 98.00 96 ALA A CA 1
ATOM 740 C C . ALA A 1 96 ? -1.879 -9.525 -0.925 1.00 98.00 96 ALA A C 1
ATOM 742 O O . ALA A 1 96 ? -2.517 -10.028 -0.005 1.00 98.00 96 ALA A O 1
ATOM 743 N N . LEU A 1 97 ? -2.453 -9.162 -2.080 1.00 97.75 97 LEU A N 1
ATOM 744 C CA . LEU A 1 97 ? -3.889 -9.317 -2.334 1.00 97.75 97 LEU A CA 1
ATOM 745 C C . LEU A 1 97 ? -4.331 -10.777 -2.199 1.00 97.75 97 LEU A C 1
ATOM 747 O O . LEU A 1 97 ? -5.300 -11.053 -1.507 1.00 97.75 97 LEU A O 1
ATOM 751 N N . ARG A 1 98 ? -3.608 -11.727 -2.808 1.00 97.38 98 ARG A N 1
ATOM 752 C CA . ARG A 1 98 ? -3.939 -13.160 -2.703 1.00 97.38 98 ARG A CA 1
ATOM 753 C C . ARG A 1 98 ? -3.882 -13.655 -1.258 1.00 97.38 98 ARG A C 1
ATOM 755 O O . ARG A 1 98 ? -4.839 -14.263 -0.795 1.00 97.38 98 ARG A O 1
ATOM 762 N N . LEU A 1 99 ? -2.805 -13.322 -0.542 1.00 97.94 99 LEU A N 1
ATOM 763 C CA . LEU A 1 99 ? -2.633 -13.679 0.868 1.00 97.94 99 LEU A CA 1
ATOM 764 C C . LEU A 1 99 ? -3.789 -13.163 1.735 1.00 97.94 99 LEU A C 1
ATOM 766 O O . LEU A 1 99 ? -4.324 -13.889 2.568 1.00 97.94 99 LEU A O 1
ATOM 770 N N . LEU A 1 100 ? -4.157 -11.895 1.564 1.00 98.31 100 LEU A N 1
ATOM 771 C CA . LEU A 1 100 ? -5.211 -11.264 2.350 1.00 98.31 100 LEU A CA 1
ATOM 772 C C . LEU A 1 100 ? -6.607 -11.764 1.951 1.00 98.31 100 LEU A C 1
ATOM 774 O O . LEU A 1 100 ? -7.454 -11.951 2.823 1.00 98.31 100 LEU A O 1
ATOM 778 N N . LYS A 1 101 ? -6.826 -12.073 0.667 1.00 96.75 101 LYS A N 1
ATOM 779 C CA . LYS A 1 101 ? -8.072 -12.680 0.182 1.00 96.75 101 LYS A CA 1
ATOM 780 C C . LYS A 1 101 ? -8.309 -14.048 0.812 1.00 96.75 101 LYS A C 1
ATOM 782 O O . LYS A 1 101 ? -9.405 -14.316 1.290 1.00 96.75 101 LYS A O 1
ATOM 787 N N . GLU A 1 102 ? -7.274 -14.886 0.876 1.00 97.12 102 GLU A N 1
ATOM 788 C CA . GLU A 1 102 ? -7.327 -16.195 1.546 1.00 97.12 102 GLU A CA 1
ATOM 789 C C . GLU A 1 102 ? -7.674 -16.077 3.040 1.00 97.12 102 GLU A C 1
ATOM 791 O O . GLU A 1 102 ? -8.273 -16.986 3.612 1.00 97.12 102 GLU A O 1
ATOM 796 N N . ARG A 1 103 ? -7.343 -14.944 3.671 1.00 96.69 103 ARG A N 1
ATOM 797 C CA . ARG A 1 103 ? -7.674 -14.637 5.073 1.00 96.69 103 ARG A CA 1
ATOM 798 C C . ARG A 1 103 ? -9.059 -14.021 5.266 1.00 96.69 103 ARG A C 1
ATOM 800 O O . ARG A 1 103 ? -9.468 -13.829 6.408 1.00 96.69 103 ARG A O 1
ATOM 807 N N . GLY A 1 104 ? -9.766 -13.700 4.184 1.00 97.50 104 GLY A N 1
ATOM 808 C CA . GLY A 1 104 ? -11.049 -13.002 4.241 1.00 97.50 104 GLY A CA 1
ATOM 809 C C . GLY A 1 104 ? -10.935 -11.523 4.620 1.00 97.50 104 GLY A C 1
ATOM 810 O O . GLY A 1 104 ? -11.918 -10.944 5.075 1.00 97.50 104 GLY A O 1
ATOM 811 N N . THR A 1 105 ? -9.759 -10.906 4.463 1.00 98.31 105 THR A N 1
ATOM 812 C CA . THR A 1 105 ? -9.605 -9.454 4.621 1.00 98.31 105 THR A CA 1
ATOM 813 C C . THR A 1 105 ? -10.293 -8.744 3.447 1.00 98.31 105 THR A C 1
ATOM 815 O O . THR A 1 105 ? -9.939 -9.042 2.306 1.00 98.31 105 THR A O 1
ATOM 818 N N . PRO A 1 106 ? -11.204 -7.784 3.689 1.00 98.00 106 PRO A N 1
ATOM 819 C CA . PRO A 1 106 ? -11.787 -6.949 2.641 1.00 98.00 106 PRO A CA 1
ATOM 820 C C . PRO A 1 106 ? -10.724 -6.189 1.836 1.00 98.00 106 PRO A C 1
ATOM 822 O O . PRO A 1 106 ? -9.882 -5.480 2.407 1.00 98.00 106 PRO A O 1
ATOM 825 N N . LEU A 1 107 ? -10.772 -6.328 0.509 1.00 98.12 107 LEU A N 1
ATOM 826 C CA . LEU A 1 107 ? -9.838 -5.709 -0.431 1.00 98.12 107 LEU A CA 1
ATOM 827 C C . LEU A 1 107 ? -10.539 -4.639 -1.262 1.00 98.12 107 LEU A C 1
ATOM 829 O O . LEU A 1 107 ? -11.486 -4.922 -1.995 1.00 98.12 107 LEU A O 1
ATOM 833 N N . VAL A 1 108 ? -10.031 -3.412 -1.200 1.00 96.50 108 VAL A N 1
ATOM 834 C CA . VAL A 1 108 ? -10.635 -2.255 -1.865 1.00 96.50 108 VAL A CA 1
ATOM 835 C C . VAL A 1 108 ? -9.675 -1.655 -2.876 1.00 96.50 108 VAL A C 1
ATOM 837 O O . VAL A 1 108 ? -8.514 -1.372 -2.570 1.00 96.50 108 VAL A O 1
ATOM 840 N N . LEU A 1 109 ? -10.171 -1.426 -4.088 1.00 94.75 109 LEU A N 1
ATOM 841 C CA . LEU A 1 109 ? -9.489 -0.584 -5.059 1.00 94.75 109 LEU A CA 1
ATOM 842 C C . LEU A 1 109 ? -9.985 0.842 -4.893 1.00 94.75 109 LEU A C 1
ATOM 844 O O . LEU A 1 109 ? -11.167 1.123 -5.055 1.00 94.75 109 LEU A O 1
ATOM 848 N N . GLY A 1 110 ? -9.069 1.748 -4.612 1.00 92.19 110 GLY A N 1
ATOM 849 C CA . GLY A 1 110 ? -9.367 3.155 -4.524 1.00 92.19 110 GLY A CA 1
ATOM 850 C C . GLY A 1 110 ? -8.982 3.905 -5.801 1.00 92.19 110 GLY A C 1
ATOM 851 O O . GLY A 1 110 ? -7.843 3.820 -6.264 1.00 92.19 110 GLY A O 1
ATOM 852 N N . LEU A 1 111 ? -9.925 4.646 -6.377 1.00 87.31 111 LEU A N 1
ATOM 853 C CA . LEU A 1 111 ? -9.766 5.430 -7.602 1.00 87.31 111 LEU A CA 1
ATOM 854 C C . LEU A 1 111 ? -10.065 6.906 -7.332 1.00 87.31 111 LEU A C 1
ATOM 856 O O . LEU A 1 111 ? -10.899 7.241 -6.497 1.00 87.31 111 LEU A O 1
ATOM 860 N N . ARG A 1 112 ? -9.399 7.803 -8.062 1.00 82.25 112 ARG A N 1
ATOM 861 C CA . ARG A 1 112 ? -9.638 9.251 -7.958 1.00 82.25 112 ARG A CA 1
ATOM 862 C C . ARG A 1 112 ? -10.661 9.702 -8.998 1.00 82.25 112 ARG A C 1
ATOM 864 O O . ARG A 1 112 ? -10.569 9.258 -10.139 1.00 82.25 112 ARG A O 1
ATOM 871 N N . ASP A 1 113 ? -11.577 10.593 -8.611 1.00 69.44 113 ASP A N 1
ATOM 872 C CA . ASP A 1 113 ? -12.650 11.103 -9.491 1.00 69.44 113 ASP A CA 1
ATOM 873 C C . ASP A 1 113 ? -12.096 11.861 -10.718 1.00 69.44 113 ASP A C 1
ATOM 875 O O . ASP A 1 113 ? -12.531 11.660 -11.851 1.00 69.44 113 ASP A O 1
ATOM 879 N N . VAL A 1 114 ? -11.026 12.645 -10.532 1.00 62.47 114 VAL A N 1
ATOM 880 C CA . VAL A 1 114 ? -10.280 13.270 -11.635 1.00 62.47 114 VAL A CA 1
ATOM 881 C C . VAL A 1 114 ? -9.045 12.428 -11.954 1.00 62.47 114 VAL A C 1
ATOM 883 O O . VAL A 1 114 ? -8.046 12.453 -11.233 1.00 62.47 114 VAL A O 1
ATOM 886 N N . MET A 1 115 ? -9.104 11.661 -13.044 1.00 56.94 115 MET A N 1
ATOM 887 C CA . MET A 1 115 ? -7.929 10.979 -13.587 1.00 56.94 115 MET A CA 1
ATOM 888 C C . MET A 1 115 ? -7.055 11.975 -14.360 1.00 56.94 115 MET A C 1
ATOM 890 O O . MET A 1 115 ? -7.459 12.464 -15.416 1.00 56.94 115 MET A O 1
ATOM 894 N N . ASP A 1 116 ? -5.838 12.233 -13.874 1.00 53.47 116 ASP A N 1
ATOM 895 C CA . ASP A 1 116 ? -4.791 12.898 -14.657 1.00 53.47 116 ASP A CA 1
ATOM 896 C C . ASP A 1 116 ? -4.436 12.009 -15.867 1.00 53.47 116 ASP A C 1
ATOM 898 O O . ASP A 1 116 ? -3.741 11.001 -15.742 1.00 53.47 116 ASP A O 1
ATOM 902 N N . ASP A 1 117 ? -4.959 12.385 -17.035 1.00 51.81 117 ASP A N 1
ATOM 903 C CA . ASP A 1 117 ? -4.834 11.732 -18.345 1.00 51.81 117 ASP A CA 1
ATOM 904 C C . ASP A 1 117 ? -5.541 10.358 -18.508 1.00 51.81 117 ASP A C 1
ATOM 906 O O . ASP A 1 117 ? -4.952 9.297 -18.256 1.00 51.81 117 ASP A O 1
ATOM 910 N N . PRO A 1 118 ? -6.771 10.326 -19.070 1.00 46.94 118 PRO A N 1
ATOM 911 C CA . PRO A 1 118 ? -7.467 9.075 -19.386 1.00 46.94 118 PRO A CA 1
ATOM 912 C C . PRO A 1 118 ? -6.699 8.172 -20.372 1.00 46.94 118 PRO A C 1
ATOM 914 O O . PRO A 1 118 ? -6.921 6.958 -20.393 1.00 46.94 118 PRO A O 1
ATOM 917 N N . ARG A 1 119 ? -5.765 8.713 -21.174 1.00 42.47 119 ARG A N 1
ATOM 918 C CA . ARG A 1 119 ? -4.933 7.918 -22.097 1.00 42.47 119 ARG A CA 1
ATOM 919 C C . ARG A 1 119 ? -3.755 7.254 -21.381 1.00 42.47 119 ARG A C 1
ATOM 921 O O . ARG A 1 119 ? -3.371 6.150 -21.768 1.00 42.47 119 ARG A O 1
ATOM 928 N N . GLY A 1 120 ? -3.203 7.890 -20.349 1.00 46.31 120 GLY A N 1
ATOM 929 C CA . GLY A 1 120 ? -2.138 7.360 -19.497 1.00 46.31 120 GLY A CA 1
ATOM 930 C C . GLY A 1 120 ? -2.614 6.220 -18.597 1.00 46.31 120 GLY A C 1
ATOM 931 O O . GLY A 1 120 ? -1.948 5.186 -18.538 1.00 46.31 120 GLY A O 1
ATOM 932 N N . ALA A 1 121 ? -3.803 6.358 -17.998 1.00 47.00 121 ALA A N 1
ATOM 933 C CA . ALA A 1 121 ? -4.447 5.301 -17.210 1.00 47.00 121 ALA A CA 1
ATOM 934 C C . ALA A 1 121 ? -4.699 4.032 -18.050 1.00 47.00 121 ALA A C 1
ATOM 936 O O . ALA A 1 121 ? -4.376 2.925 -17.632 1.00 47.00 121 ALA A O 1
ATOM 937 N N . CYS A 1 122 ? -5.159 4.182 -19.298 1.00 43.59 122 CYS A N 1
ATOM 938 C CA . CYS A 1 122 ? -5.360 3.045 -20.205 1.00 43.59 122 CYS A CA 1
ATOM 939 C C . CYS A 1 122 ? -4.051 2.407 -20.716 1.00 43.59 122 CYS A C 1
ATOM 941 O O . CYS A 1 122 ? -4.065 1.246 -21.119 1.00 43.59 122 CYS A O 1
ATOM 943 N N . ARG A 1 123 ? -2.928 3.144 -20.736 1.00 42.41 123 ARG A N 1
ATOM 944 C CA . ARG A 1 123 ? -1.614 2.640 -21.195 1.00 42.41 123 ARG A CA 1
ATOM 945 C C . ARG A 1 123 ? -0.780 2.010 -20.077 1.00 42.41 123 ARG A C 1
ATOM 947 O O . ARG A 1 123 ? -0.016 1.095 -20.364 1.00 42.41 123 ARG A O 1
ATOM 954 N N . GLY A 1 124 ? -0.909 2.491 -18.836 1.00 43.78 124 GLY A N 1
ATOM 955 C CA . GLY A 1 124 ? -0.303 1.882 -17.640 1.00 43.78 124 GLY A CA 1
ATOM 956 C C . GLY A 1 124 ? -0.948 0.545 -17.268 1.00 43.78 124 GLY A C 1
ATOM 957 O O . GLY A 1 124 ? -0.272 -0.354 -16.767 1.00 43.78 124 GLY A O 1
ATOM 958 N N . VAL A 1 125 ? -2.219 0.377 -17.647 1.00 47.62 125 VAL A N 1
ATOM 959 C CA . VAL A 1 125 ? -2.933 -0.901 -17.714 1.00 47.62 125 VAL A CA 1
ATOM 960 C C . VAL A 1 125 ? -2.351 -1.750 -18.853 1.00 47.62 125 VAL A C 1
ATOM 962 O O . VAL A 1 125 ? -2.945 -1.966 -19.910 1.00 47.62 125 VAL A O 1
ATOM 965 N N . GLY A 1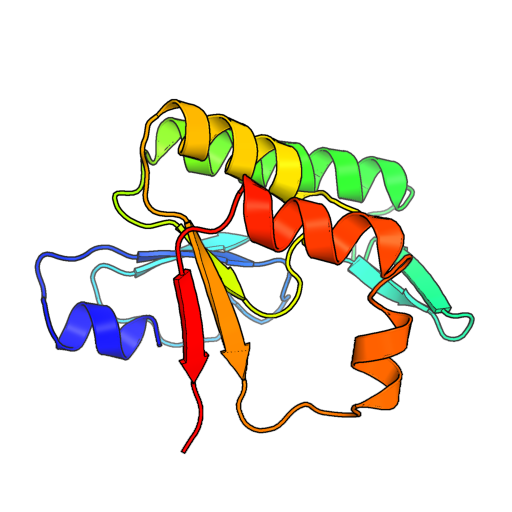 126 ? -1.130 -2.238 -18.642 1.00 42.59 126 GLY A N 1
ATOM 966 C CA . GLY A 1 126 ? -0.499 -3.257 -19.465 1.00 42.59 126 GLY A CA 1
ATOM 967 C C . GLY A 1 126 ? -1.365 -4.512 -19.461 1.00 42.59 126 GLY A C 1
ATOM 968 O O . GLY A 1 126 ? -1.257 -5.359 -18.581 1.00 42.59 126 GLY A O 1
ATOM 969 N N . SER A 1 127 ? -2.206 -4.633 -20.488 1.00 43.88 127 SER A N 1
ATOM 970 C CA . SER A 1 127 ? -3.218 -5.671 -20.706 1.00 43.88 127 SER A CA 1
ATOM 971 C C . SER A 1 127 ? -4.506 -5.491 -19.894 1.00 43.88 127 SER A C 1
ATOM 973 O O . SER A 1 127 ? -4.681 -6.087 -18.832 1.00 43.88 127 SER A O 1
ATOM 975 N N . ALA A 1 128 ? -5.511 -4.860 -20.510 1.00 48.38 128 ALA A N 1
ATOM 976 C CA . ALA A 1 128 ? -6.928 -5.024 -20.144 1.00 48.38 128 ALA A CA 1
ATOM 977 C C . ALA A 1 128 ? -7.331 -6.506 -19.919 1.00 48.38 128 ALA A C 1
ATOM 979 O O . ALA A 1 128 ? -8.267 -6.805 -19.183 1.00 48.38 128 ALA A O 1
ATOM 980 N N . ARG A 1 129 ? -6.564 -7.441 -20.503 1.00 48.78 129 ARG A N 1
ATOM 981 C CA . ARG A 1 129 ? -6.671 -8.897 -20.346 1.00 48.78 129 ARG A CA 1
ATOM 982 C C . ARG A 1 129 ? -6.472 -9.414 -18.909 1.00 48.78 129 ARG A C 1
ATOM 984 O O . ARG A 1 129 ? -7.066 -10.431 -18.580 1.00 48.78 129 ARG A O 1
ATOM 991 N N . HIS A 1 130 ? -5.670 -8.747 -18.071 1.00 55.97 130 HIS A N 1
ATOM 992 C CA . HIS A 1 130 ? -5.399 -9.180 -16.685 1.00 55.97 130 HIS A CA 1
ATOM 993 C C . HIS A 1 130 ? -6.076 -8.301 -15.630 1.00 55.97 130 HIS A C 1
ATOM 995 O O . HIS A 1 130 ? -6.327 -8.767 -14.519 1.00 55.97 130 HIS A O 1
ATOM 1001 N N . VAL A 1 131 ? -6.422 -7.059 -15.977 1.00 65.25 131 VAL A N 1
ATOM 1002 C CA . VAL A 1 131 ? -7.081 -6.135 -15.047 1.00 65.25 131 VAL A CA 1
ATOM 1003 C C . VAL A 1 131 ? -8.500 -6.589 -14.720 1.00 65.25 131 VAL A C 1
ATOM 1005 O O . VAL A 1 131 ? -8.832 -6.684 -13.547 1.00 65.25 131 VAL A O 1
ATOM 1008 N N . VAL A 1 132 ? -9.312 -6.963 -15.714 1.00 65.50 132 VAL A N 1
ATOM 1009 C CA . VAL A 1 132 ? -10.706 -7.379 -15.463 1.00 65.50 132 VAL A CA 1
ATOM 1010 C C . VAL A 1 132 ? -10.803 -8.631 -14.570 1.00 65.50 132 VAL A C 1
ATOM 1012 O O . VAL A 1 132 ? -11.565 -8.589 -13.606 1.00 65.50 132 VAL A O 1
ATOM 1015 N N . PRO A 1 133 ? -10.026 -9.713 -14.795 1.00 77.62 133 PRO A N 1
ATOM 1016 C CA . PRO A 1 133 ? -10.005 -10.846 -13.868 1.00 77.62 133 PRO A CA 1
ATOM 1017 C C . PRO A 1 133 ? -9.519 -10.466 -12.468 1.00 77.62 133 PRO A C 1
ATOM 1019 O O . PRO A 1 133 ? -10.134 -10.862 -11.491 1.00 77.62 133 PRO A O 1
ATOM 1022 N N . THR A 1 134 ? -8.466 -9.648 -12.353 1.00 77.12 134 THR A N 1
ATOM 1023 C CA . THR A 1 134 ? -7.947 -9.205 -11.044 1.00 77.12 134 THR A CA 1
ATOM 1024 C C . THR A 1 134 ? -9.005 -8.428 -10.261 1.00 77.12 134 THR A C 1
ATOM 1026 O O . THR A 1 134 ? -9.214 -8.697 -9.082 1.00 77.12 134 THR A O 1
ATOM 1029 N N . LEU A 1 135 ? -9.694 -7.493 -10.921 1.00 80.12 135 LEU A N 1
ATOM 1030 C CA . LEU A 1 135 ? -10.782 -6.722 -10.322 1.00 80.12 135 LEU A CA 1
ATOM 1031 C C . LEU A 1 135 ? -11.907 -7.627 -9.826 1.00 80.12 135 LEU A C 1
ATOM 1033 O O . LEU A 1 135 ? -12.367 -7.459 -8.707 1.00 80.12 135 LEU A O 1
ATOM 1037 N N . ARG A 1 136 ? -12.319 -8.600 -10.643 1.00 83.12 136 ARG A N 1
ATOM 1038 C CA . ARG A 1 136 ? -13.409 -9.522 -10.312 1.00 83.12 136 ARG A CA 1
ATOM 1039 C C . ARG A 1 136 ? -13.037 -10.519 -9.210 1.00 83.12 136 ARG A C 1
ATOM 1041 O O . ARG A 1 136 ? -13.880 -10.848 -8.387 1.00 83.12 136 ARG A O 1
ATOM 1048 N N . ASP A 1 137 ? -11.814 -11.041 -9.240 1.00 89.19 137 ASP A N 1
ATOM 1049 C CA . ASP A 1 137 ? -11.438 -12.214 -8.445 1.00 89.19 137 ASP A CA 1
ATOM 1050 C C . ASP A 1 137 ? -10.784 -11.828 -7.105 1.00 89.19 137 ASP A C 1
ATOM 1052 O O . ASP A 1 137 ? -10.849 -12.597 -6.145 1.00 89.19 137 ASP A O 1
ATOM 1056 N N . LEU A 1 138 ? -10.156 -10.647 -7.014 1.00 93.25 138 LEU A N 1
ATOM 1057 C CA . LEU A 1 138 ? -9.451 -10.211 -5.803 1.00 93.25 138 LEU A CA 1
ATOM 1058 C C . LEU A 1 138 ? -10.178 -9.096 -5.053 1.00 93.25 138 LEU A C 1
ATOM 1060 O O . LEU A 1 138 ? -10.323 -9.209 -3.840 1.00 93.25 138 LEU A O 1
ATOM 1064 N N . TYR A 1 139 ? -10.656 -8.055 -5.730 1.00 95.94 139 TYR A N 1
ATOM 1065 C CA . TYR A 1 139 ? -11.265 -6.912 -5.049 1.00 95.94 139 TYR A CA 1
ATOM 1066 C C . TYR A 1 139 ? -12.719 -7.175 -4.652 1.00 95.94 139 TYR A C 1
ATOM 1068 O O . TYR A 1 139 ? -13.484 -7.763 -5.410 1.00 9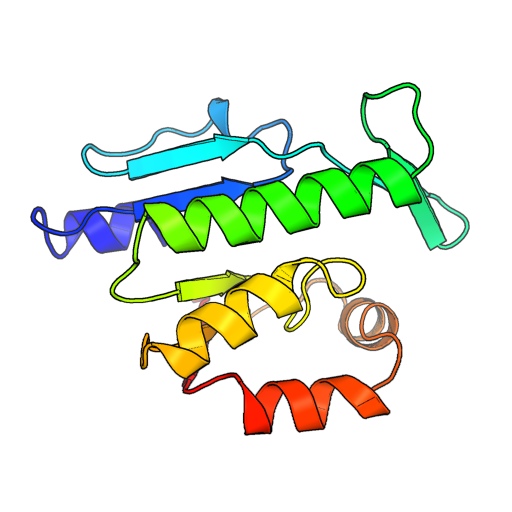5.94 139 TYR A O 1
ATOM 1076 N N . ASP A 1 140 ? -13.083 -6.733 -3.451 1.00 96.06 140 ASP A N 1
ATOM 1077 C CA . ASP A 1 140 ? -14.444 -6.808 -2.914 1.00 96.06 140 ASP A CA 1
ATOM 1078 C C . ASP A 1 140 ? -15.226 -5.525 -3.215 1.00 96.06 140 ASP A C 1
ATOM 1080 O O . ASP A 1 140 ? -16.414 -5.579 -3.528 1.00 96.06 140 ASP A O 1
ATOM 1084 N N . GLU A 1 141 ? -14.552 -4.371 -3.180 1.00 94.56 141 GLU A N 1
ATOM 1085 C CA . GLU A 1 141 ? -15.162 -3.071 -3.463 1.00 94.56 141 GLU A CA 1
ATOM 1086 C C . GLU A 1 141 ? -14.240 -2.157 -4.281 1.00 94.56 141 GLU A C 1
ATOM 1088 O O . GLU A 1 141 ? -13.011 -2.290 -4.284 1.00 94.56 141 GLU A O 1
ATOM 1093 N N . ILE A 1 142 ? -14.855 -1.189 -4.965 1.00 92.00 142 ILE A N 1
ATOM 1094 C CA . ILE A 1 142 ? -14.163 -0.090 -5.640 1.00 92.00 142 ILE A CA 1
ATOM 1095 C C . ILE A 1 142 ? -14.673 1.215 -5.039 1.00 92.00 142 ILE A C 1
ATOM 1097 O O . ILE A 1 142 ? -15.861 1.522 -5.135 1.00 92.00 142 ILE A O 1
ATOM 1101 N N . TRP A 1 143 ? -13.781 1.983 -4.424 1.00 92.50 143 TRP A N 1
ATOM 1102 C CA . TRP A 1 143 ? -14.098 3.282 -3.843 1.00 92.50 143 TRP A CA 1
ATOM 1103 C C . TRP A 1 143 ? -13.585 4.384 -4.753 1.00 92.50 143 TRP A C 1
ATOM 1105 O O . TRP A 1 143 ? -12.415 4.394 -5.125 1.00 92.50 143 TRP A O 1
ATOM 1115 N N . ILE A 1 144 ? -14.455 5.327 -5.096 1.00 87.31 144 ILE A N 1
ATOM 1116 C CA . ILE A 1 144 ? -14.079 6.524 -5.847 1.00 87.31 144 ILE A CA 1
ATOM 1117 C C . ILE A 1 144 ? -14.027 7.685 -4.862 1.00 87.31 144 ILE A C 1
ATOM 1119 O O . ILE A 1 144 ? -14.989 7.927 -4.134 1.00 87.31 144 ILE A O 1
ATOM 1123 N N . TYR A 1 145 ? -12.900 8.386 -4.822 1.00 83.81 145 TYR A N 1
ATOM 1124 C CA . TYR A 1 145 ? -12.698 9.540 -3.956 1.00 83.81 145 TYR A CA 1
ATOM 1125 C C . TYR A 1 145 ? -12.263 10.771 -4.749 1.00 83.81 145 TYR A C 1
ATOM 1127 O O . TYR A 1 145 ? -11.335 10.741 -5.557 1.00 83.81 145 TYR A O 1
ATOM 1135 N N . GLY A 1 146 ? -12.936 11.880 -4.472 1.00 72.56 146 GLY A N 1
ATOM 1136 C CA . GLY A 1 146 ? -12.740 13.165 -5.128 1.00 72.56 146 GLY A CA 1
ATOM 1137 C C . GLY A 1 146 ? -14.071 13.904 -5.186 1.00 72.56 146 GLY A C 1
ATOM 1138 O O . GLY A 1 146 ? -15.046 13.338 -5.663 1.00 72.56 146 GLY A O 1
ATOM 1139 N N . LEU A 1 147 ? -14.087 15.104 -4.608 1.00 50.12 147 LEU A N 1
ATOM 1140 C CA . LEU A 1 147 ? -15.054 16.198 -4.731 1.00 50.12 147 LEU A CA 1
ATOM 1141 C C . LEU A 1 147 ? -14.337 17.460 -4.236 1.00 50.12 147 LEU A C 1
ATOM 1143 O O . LEU A 1 147 ? -13.633 17.348 -3.202 1.00 50.12 147 LEU A O 1
#

pLDDT: mean 86.13, std 15.75, range [42.41, 98.56]

Organism: NCBI:txid114712

Foldseek 3Di:
DQQVVCVVPVVAAEEAEDCDPCPVVDDHDPRYYYDHAFHWDQDPVRDIAGPPDPDGPVVSLVRLLCCLQVCCVVVVDLAAEDEQDLCPQPNSCVNNLVVNVVVVRAYEYEYEPDDPDPPVSVVSPPDPPVRVCSCVPRHPYYHYDDD